Protein AF-A0A2D6YEH4-F1 (afdb_monomer_lite)

Sequence (108 aa):
MKLIRYLYIALISYSYSNPVPIEGEFRRAPTVNPNQSLANVQDFIHVIASFMVNLLFLSGIALLIGSLTQYIEHRKNPMNPPLSKVVTLFILGICLLGASFIPFPNAK

Radius of gyration: 30.27 Å; chains: 1; bounding box: 84×33×69 Å

Structure (mmCIF, N/CA/C/O backbone):
data_AF-A0A2D6YEH4-F1
#
_entry.id   AF-A0A2D6YEH4-F1
#
loop_
_atom_site.group_PDB
_atom_site.id
_atom_site.type_symbol
_atom_site.label_atom_id
_atom_site.label_alt_id
_atom_site.label_comp_id
_atom_site.label_asym_id
_atom_site.label_entity_id
_atom_site.label_seq_id
_atom_site.pdbx_PDB_ins_code
_atom_site.Cartn_x
_atom_site.Cartn_y
_atom_site.Cartn_z
_atom_site.occupancy
_atom_site.B_iso_or_equiv
_atom_site.auth_seq_id
_atom_site.auth_comp_id
_atom_site.auth_asym_id
_atom_site.auth_atom_id
_atom_site.pdbx_PDB_model_num
ATOM 1 N N . MET A 1 1 ? 59.572 6.036 -14.052 1.00 59.69 1 MET A N 1
ATOM 2 C CA . MET A 1 1 ? 58.822 5.575 -15.251 1.00 59.69 1 MET A CA 1
ATOM 3 C C . MET A 1 1 ? 57.296 5.739 -15.191 1.00 59.69 1 MET A C 1
ATOM 5 O O . MET A 1 1 ? 56.693 5.800 -16.250 1.00 59.69 1 MET A O 1
ATOM 9 N N . LYS A 1 2 ? 56.638 5.842 -14.022 1.00 61.47 2 LYS A N 1
ATOM 10 C CA . LYS A 1 2 ? 55.163 5.979 -13.951 1.00 61.47 2 LYS A CA 1
ATOM 11 C C . LYS A 1 2 ? 54.626 7.367 -14.360 1.00 61.47 2 LYS A C 1
ATOM 13 O O . LYS A 1 2 ? 53.510 7.455 -14.853 1.00 61.47 2 LYS A O 1
ATOM 18 N N . LEU A 1 3 ? 55.430 8.425 -14.215 1.00 66.00 3 LEU A N 1
ATOM 19 C CA . LEU A 1 3 ? 55.000 9.812 -14.445 1.00 66.00 3 LEU A CA 1
ATOM 20 C C . LEU A 1 3 ? 54.744 10.140 -15.929 1.00 66.00 3 LEU A C 1
ATOM 22 O O . LEU A 1 3 ? 53.716 10.716 -16.259 1.00 66.00 3 LEU A O 1
ATOM 26 N N . ILE A 1 4 ? 55.625 9.693 -16.834 1.00 74.62 4 ILE A N 1
ATOM 27 C CA . ILE A 1 4 ? 55.458 9.883 -18.289 1.00 74.62 4 ILE A CA 1
ATOM 28 C C . ILE A 1 4 ? 54.166 9.236 -18.800 1.00 74.62 4 ILE A C 1
ATOM 30 O O . ILE A 1 4 ? 53.478 9.799 -19.646 1.00 74.62 4 ILE A O 1
ATOM 34 N N . ARG A 1 5 ? 53.791 8.081 -18.239 1.00 64.38 5 ARG A N 1
ATOM 35 C CA . ARG A 1 5 ? 52.569 7.369 -18.624 1.00 64.38 5 ARG A CA 1
ATOM 36 C C . ARG A 1 5 ? 51.307 8.130 -18.206 1.00 64.38 5 ARG A C 1
ATOM 38 O O . ARG A 1 5 ? 50.355 8.165 -18.972 1.00 64.38 5 ARG A O 1
ATOM 45 N N . TYR A 1 6 ? 51.318 8.783 -17.044 1.00 74.50 6 TYR A N 1
ATOM 46 C CA . TYR A 1 6 ? 50.202 9.628 -16.607 1.00 74.50 6 TYR A CA 1
ATOM 47 C C . TYR A 1 6 ? 50.040 10.878 -17.474 1.00 74.50 6 TYR A C 1
ATOM 49 O O . TYR A 1 6 ? 48.919 11.236 -17.823 1.00 74.50 6 TYR A O 1
ATOM 57 N N . LEU A 1 7 ? 51.150 11.502 -17.873 1.00 75.25 7 LEU A N 1
ATOM 58 C CA . LEU A 1 7 ? 51.129 12.709 -18.703 1.00 75.25 7 LEU A CA 1
ATOM 59 C C . LEU A 1 7 ? 50.622 12.416 -20.125 1.00 75.25 7 LEU A C 1
ATOM 61 O O . LEU A 1 7 ? 49.838 13.186 -20.672 1.00 75.25 7 LEU A O 1
ATOM 65 N N . TYR A 1 8 ? 50.987 11.257 -20.680 1.00 76.00 8 TYR A N 1
ATOM 66 C CA . TYR A 1 8 ? 50.476 10.788 -21.969 1.00 76.00 8 TYR A CA 1
ATOM 67 C C . TYR A 1 8 ? 48.965 10.504 -21.932 1.00 76.00 8 TYR A C 1
ATOM 69 O O . TYR A 1 8 ? 48.234 10.922 -22.827 1.00 76.00 8 TYR A O 1
ATOM 77 N N . ILE A 1 9 ? 48.477 9.859 -20.865 1.00 73.12 9 ILE A N 1
ATOM 78 C CA . ILE A 1 9 ? 47.040 9.597 -20.682 1.00 73.12 9 ILE A CA 1
ATOM 79 C C . ILE A 1 9 ? 46.271 10.914 -20.510 1.00 73.12 9 ILE A C 1
ATOM 81 O O . ILE A 1 9 ? 45.212 11.078 -21.105 1.00 73.12 9 ILE A O 1
ATOM 85 N N . ALA A 1 10 ? 46.814 11.879 -19.763 1.00 73.12 10 ALA A N 1
ATOM 86 C CA . ALA A 1 10 ? 46.179 13.184 -19.584 1.00 73.12 10 ALA A CA 1
ATOM 87 C C . ALA A 1 10 ? 46.080 13.979 -20.900 1.00 73.12 10 ALA A C 1
ATOM 89 O O . ALA A 1 10 ? 45.048 14.593 -21.163 1.00 73.12 10 ALA A O 1
ATOM 90 N N . LEU A 1 11 ? 47.111 13.926 -21.753 1.00 69.19 11 LEU A N 1
ATOM 91 C CA . LEU A 1 11 ? 47.105 14.579 -23.068 1.00 69.19 11 LEU A CA 1
ATOM 92 C C . LEU A 1 11 ? 46.086 13.956 -24.029 1.00 69.19 11 LEU A C 1
ATOM 94 O O . LEU A 1 11 ? 45.371 14.687 -24.715 1.00 69.19 11 LEU A O 1
ATOM 98 N N . ILE A 1 12 ? 45.963 12.626 -24.039 1.00 66.81 12 ILE A N 1
ATOM 99 C CA . ILE A 1 12 ? 44.935 11.935 -24.832 1.00 66.81 12 ILE A CA 1
ATOM 100 C C . ILE A 1 12 ? 43.535 12.313 -24.339 1.00 66.81 12 ILE A C 1
ATOM 102 O O . ILE A 1 12 ? 42.671 12.647 -25.149 1.00 66.81 12 ILE A O 1
ATOM 106 N N . SER A 1 13 ? 43.323 12.338 -23.022 1.00 60.28 13 SER A N 1
ATOM 107 C CA . SER A 1 13 ? 42.039 12.735 -22.437 1.00 60.28 13 SER A CA 1
ATOM 108 C C . SER A 1 13 ? 41.676 14.192 -22.743 1.00 60.28 13 SER A C 1
ATOM 110 O O . SER A 1 13 ? 40.511 14.491 -22.991 1.00 60.28 13 SER A O 1
ATOM 112 N N . TYR A 1 14 ? 42.655 15.103 -22.777 1.00 65.31 14 TYR A N 1
ATOM 113 C CA . TYR A 1 14 ? 42.417 16.511 -23.112 1.00 65.31 14 TYR A CA 1
ATOM 114 C C . TYR A 1 14 ? 42.086 16.710 -24.598 1.00 65.31 14 TYR A C 1
ATOM 116 O O . TYR A 1 14 ? 41.170 17.464 -24.930 1.00 65.31 14 TYR A O 1
ATOM 124 N N . SER A 1 15 ? 42.776 15.988 -25.490 1.00 56.06 15 SER A N 1
ATOM 125 C CA . SER A 1 15 ? 42.492 16.020 -26.931 1.00 56.06 15 SER A CA 1
ATOM 126 C C . SER A 1 15 ? 41.140 15.387 -27.272 1.00 56.06 15 SER A C 1
ATOM 128 O O . SER A 1 15 ? 40.495 15.816 -28.223 1.00 56.06 15 SER A O 1
ATOM 130 N N . TYR A 1 16 ? 40.687 14.402 -26.491 1.00 58.41 16 TYR A N 1
ATOM 131 C CA . TYR A 1 16 ? 39.344 13.828 -26.616 1.00 58.41 16 TYR A CA 1
ATOM 132 C C . TYR A 1 16 ? 38.246 14.790 -26.130 1.00 58.41 16 TYR A C 1
ATOM 134 O O . TYR A 1 16 ? 37.109 14.721 -26.587 1.00 58.41 16 TYR A O 1
ATOM 142 N N . SER A 1 17 ? 38.581 15.717 -25.226 1.00 58.22 17 SER A N 1
ATOM 143 C CA . SER A 1 17 ? 37.622 16.671 -24.659 1.00 58.22 17 SER A CA 1
ATOM 144 C C . SER A 1 17 ? 37.298 17.859 -25.574 1.00 58.22 17 SER A C 1
ATOM 146 O O . SER A 1 17 ? 36.356 18.587 -25.271 1.00 58.22 17 SER A O 1
ATOM 148 N N . ASN A 1 18 ? 38.045 18.084 -26.662 1.00 48.97 18 ASN A N 1
ATOM 149 C CA . ASN A 1 18 ? 37.825 19.207 -27.581 1.00 48.97 18 ASN A CA 1
ATOM 150 C C . ASN A 1 18 ? 37.841 18.721 -29.039 1.00 48.97 18 ASN A C 1
ATOM 152 O O . ASN A 1 18 ? 38.886 18.784 -29.692 1.00 48.97 18 ASN A O 1
ATOM 156 N N . PRO A 1 19 ? 36.718 18.208 -29.571 1.00 59.16 19 PRO A N 1
ATOM 157 C CA . PRO A 1 19 ? 36.645 17.850 -30.981 1.00 59.16 19 PRO A CA 1
ATOM 158 C C . PRO A 1 19 ? 36.785 19.108 -31.849 1.00 59.16 19 PRO A C 1
ATOM 160 O O . PRO A 1 19 ? 36.121 20.117 -31.612 1.00 59.16 19 PRO A O 1
ATOM 163 N N . VAL A 1 20 ? 37.653 19.045 -32.863 1.00 62.44 20 VAL A N 1
ATOM 164 C CA . VAL A 1 20 ? 37.766 20.089 -33.891 1.00 62.44 20 VAL A CA 1
ATOM 165 C C . VAL A 1 20 ? 36.404 20.202 -34.587 1.00 62.44 20 VAL A C 1
ATOM 167 O O . VAL A 1 20 ? 35.888 19.178 -35.044 1.00 62.44 20 VAL A O 1
ATOM 170 N N . PRO A 1 21 ? 35.789 21.393 -34.662 1.00 53.38 21 PRO A N 1
ATOM 171 C CA . PRO A 1 21 ? 34.491 21.534 -35.298 1.00 53.38 21 PRO A CA 1
ATOM 172 C C . PRO A 1 21 ? 34.643 21.289 -36.802 1.00 53.38 21 PRO A C 1
ATOM 174 O O . PRO A 1 21 ? 35.324 22.035 -37.502 1.00 53.38 21 PRO A O 1
ATOM 177 N N . ILE A 1 22 ? 34.021 20.218 -37.295 1.00 58.91 22 ILE A N 1
ATOM 178 C CA . ILE A 1 22 ? 33.917 19.939 -38.726 1.00 58.91 22 ILE A CA 1
ATOM 179 C C . ILE A 1 22 ? 32.821 20.859 -39.273 1.00 58.91 22 ILE A C 1
ATOM 181 O O . ILE A 1 22 ? 31.628 20.595 -39.108 1.00 58.91 22 ILE A O 1
ATOM 185 N N . GLU A 1 23 ? 33.221 21.978 -39.880 1.00 56.53 23 GLU A N 1
ATOM 186 C CA . GLU A 1 23 ? 32.322 22.839 -40.652 1.00 56.53 23 GLU A CA 1
ATOM 187 C C . GLU A 1 23 ? 31.793 22.055 -41.858 1.00 56.53 23 GLU A C 1
ATOM 189 O O . GLU A 1 23 ? 32.443 21.956 -42.896 1.00 56.53 23 GLU A O 1
ATOM 194 N N . GLY A 1 24 ? 30.620 21.438 -41.714 1.00 59.00 24 GLY A N 1
ATOM 195 C CA . GLY A 1 24 ? 29.995 20.737 -42.835 1.00 59.00 24 GLY A CA 1
ATOM 196 C C . GLY A 1 24 ? 28.891 19.740 -42.516 1.00 59.00 24 GLY A C 1
ATOM 197 O O . GLY A 1 24 ? 28.339 19.165 -43.451 1.00 59.00 24 GLY A O 1
ATOM 198 N N . GLU A 1 25 ? 28.515 19.516 -41.256 1.00 50.06 25 GLU A N 1
ATOM 199 C CA . GLU A 1 25 ? 27.371 18.649 -40.969 1.00 50.06 25 GLU A CA 1
ATOM 200 C C . GLU A 1 25 ? 26.067 19.452 -41.025 1.00 50.06 25 GLU A C 1
ATOM 202 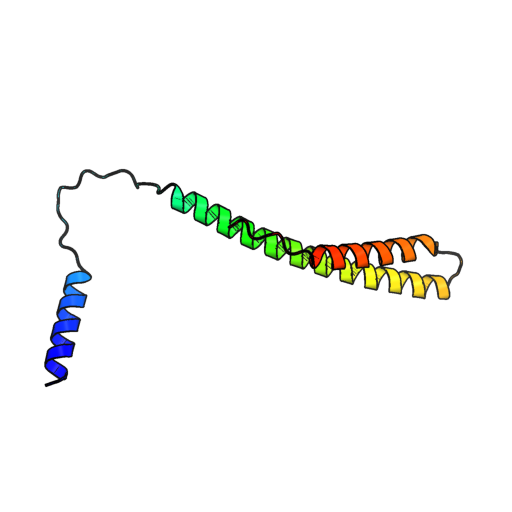O O . GLU A 1 25 ? 25.728 20.223 -40.126 1.00 50.06 25 GLU A O 1
ATOM 207 N N . PHE A 1 26 ? 25.350 19.275 -42.140 1.00 56.38 26 PHE A N 1
ATOM 208 C CA . PHE A 1 26 ? 23.928 19.572 -42.307 1.00 56.38 26 PHE A CA 1
ATOM 209 C C . PHE A 1 26 ? 23.233 19.377 -40.957 1.00 56.38 26 PHE A C 1
ATOM 211 O O . PHE A 1 26 ? 23.271 18.263 -40.435 1.00 56.38 26 PHE A O 1
ATOM 218 N N . ARG A 1 27 ? 22.671 20.444 -40.363 1.00 52.16 27 ARG A N 1
ATOM 219 C CA . ARG A 1 27 ? 21.975 20.390 -39.066 1.00 52.16 27 ARG A CA 1
ATOM 220 C C . ARG A 1 27 ? 20.906 19.299 -39.131 1.00 52.16 27 ARG A C 1
ATOM 222 O O . ARG A 1 27 ? 19.777 19.557 -39.545 1.00 52.16 27 ARG A O 1
ATOM 229 N N . ARG A 1 28 ? 21.258 18.072 -38.746 1.00 56.44 28 ARG A N 1
ATOM 230 C CA . ARG A 1 28 ? 20.294 17.005 -38.527 1.00 56.44 28 ARG A CA 1
ATOM 231 C C . ARG A 1 28 ? 19.412 17.527 -37.405 1.00 56.44 28 ARG A C 1
ATOM 233 O O . ARG A 1 28 ? 19.921 17.918 -36.353 1.00 56.44 28 ARG A O 1
ATOM 240 N N . ALA A 1 29 ? 18.109 17.613 -37.670 1.00 59.69 29 ALA A N 1
ATOM 241 C CA . ALA A 1 29 ? 17.119 17.862 -36.633 1.00 59.69 29 ALA A CA 1
ATOM 242 C C . ALA A 1 29 ? 17.465 16.981 -35.421 1.00 59.69 29 ALA A C 1
ATOM 244 O O . ALA A 1 29 ? 17.925 15.855 -35.646 1.00 59.69 29 ALA A O 1
ATOM 245 N N . PRO A 1 30 ? 17.307 17.469 -34.174 1.00 60.19 30 PRO A N 1
ATOM 246 C CA . PRO A 1 30 ? 17.601 16.663 -32.996 1.00 60.19 30 PRO A CA 1
ATOM 247 C C . PRO A 1 30 ? 16.908 15.319 -33.183 1.00 60.19 30 PRO A C 1
ATOM 249 O O . PRO A 1 30 ? 15.684 15.261 -33.297 1.00 60.19 30 PRO A O 1
ATOM 252 N N . THR A 1 31 ? 17.694 14.254 -33.338 1.00 59.59 31 THR A N 1
ATOM 253 C CA . THR A 1 31 ? 17.162 12.907 -33.498 1.00 59.59 31 THR A CA 1
ATOM 254 C C . THR A 1 31 ? 16.565 12.555 -32.149 1.00 59.59 31 THR A C 1
ATOM 256 O O . THR A 1 31 ? 17.274 12.098 -31.252 1.00 59.59 31 THR A O 1
ATOM 259 N N . VAL A 1 32 ? 15.286 12.887 -31.961 1.00 61.03 32 VAL A N 1
ATOM 260 C CA . VAL A 1 32 ? 14.514 12.525 -30.777 1.00 61.03 32 VAL A CA 1
ATOM 261 C C . VAL A 1 32 ? 14.489 11.009 -30.774 1.00 61.03 32 VAL A C 1
ATOM 263 O O . VAL A 1 32 ? 13.751 10.391 -31.537 1.00 61.03 32 VAL A O 1
ATOM 266 N N . ASN A 1 33 ? 15.375 10.408 -29.986 1.00 65.75 33 ASN A N 1
ATOM 267 C CA . ASN A 1 33 ? 15.457 8.966 -29.869 1.00 65.75 33 ASN A CA 1
ATOM 268 C C . ASN A 1 33 ? 14.158 8.513 -29.195 1.00 65.75 33 ASN A C 1
ATOM 270 O O . ASN A 1 33 ? 13.968 8.824 -28.017 1.00 65.75 33 ASN A O 1
ATOM 274 N N . PRO A 1 34 ? 13.258 7.789 -29.884 1.00 67.19 34 PRO A N 1
ATOM 275 C CA . PRO A 1 34 ? 11.974 7.393 -29.303 1.00 67.19 34 PRO A CA 1
ATOM 276 C C . PRO A 1 34 ? 12.175 6.592 -28.009 1.00 67.19 34 PRO A C 1
ATOM 278 O O . PRO A 1 34 ? 11.424 6.751 -27.052 1.00 67.19 34 PRO A O 1
ATOM 281 N N . ASN A 1 35 ? 13.282 5.855 -27.918 1.00 73.06 35 ASN A N 1
ATOM 282 C CA . ASN A 1 35 ? 13.701 5.104 -26.736 1.00 73.06 35 ASN A CA 1
ATOM 283 C C . ASN A 1 35 ? 13.873 5.980 -25.479 1.00 73.06 35 ASN A C 1
ATOM 285 O O . ASN A 1 35 ? 13.614 5.510 -24.378 1.00 73.06 35 ASN A O 1
ATOM 289 N N . GLN A 1 36 ? 14.264 7.254 -25.622 1.00 74.56 36 GLN A N 1
ATOM 290 C CA . GLN A 1 36 ? 14.380 8.183 -24.489 1.00 74.56 36 GLN A CA 1
ATOM 291 C C . GLN A 1 36 ? 13.007 8.582 -23.937 1.00 74.56 36 GLN A C 1
ATOM 293 O O . GLN A 1 36 ? 12.841 8.703 -22.727 1.00 74.56 36 GLN A O 1
ATOM 298 N N . SER A 1 37 ? 12.005 8.744 -24.806 1.00 76.69 37 SER A N 1
ATOM 299 C CA . SER A 1 37 ? 10.634 9.018 -24.362 1.00 76.69 37 SER A CA 1
ATOM 300 C C . SER A 1 37 ? 10.012 7.812 -23.653 1.00 76.69 37 SER A C 1
ATOM 302 O O . SER A 1 37 ? 9.354 7.988 -22.632 1.00 76.69 37 SER A O 1
ATOM 304 N N . LEU A 1 38 ? 10.299 6.591 -24.125 1.00 76.25 38 LEU A N 1
ATOM 305 C CA . LEU A 1 38 ? 9.878 5.358 -23.455 1.00 76.25 38 LEU A CA 1
ATOM 306 C C . LEU A 1 38 ? 10.541 5.212 -22.077 1.00 76.25 38 LEU A C 1
ATOM 308 O O . LEU A 1 38 ? 9.851 4.891 -21.113 1.00 76.25 38 LEU A O 1
ATOM 312 N N . ALA A 1 39 ? 11.840 5.506 -21.966 1.00 79.62 39 ALA A N 1
ATOM 313 C CA . ALA A 1 39 ? 12.559 5.468 -20.692 1.00 79.62 39 ALA A CA 1
ATOM 314 C C . ALA A 1 39 ? 11.986 6.469 -19.673 1.00 79.62 39 ALA A C 1
ATOM 316 O O . ALA A 1 39 ? 11.676 6.083 -18.551 1.00 79.62 39 ALA A O 1
ATOM 317 N N . ASN A 1 40 ? 11.730 7.717 -20.082 1.00 81.44 40 ASN A N 1
ATOM 318 C CA . ASN A 1 40 ? 11.131 8.725 -19.198 1.00 81.44 40 ASN A CA 1
ATOM 319 C C . ASN A 1 40 ? 9.722 8.337 -18.721 1.00 81.44 40 ASN A C 1
ATOM 321 O O . ASN A 1 40 ? 9.360 8.604 -17.576 1.00 81.44 40 ASN A O 1
ATOM 325 N N . VAL A 1 41 ? 8.916 7.716 -19.589 1.00 84.50 41 VAL A N 1
ATOM 326 C CA . VAL A 1 41 ? 7.585 7.219 -19.212 1.00 84.50 41 VAL A CA 1
ATOM 327 C C . VAL A 1 41 ? 7.705 6.063 -18.224 1.00 84.50 41 VAL A C 1
ATOM 329 O O . VAL A 1 41 ? 6.966 6.025 -17.243 1.00 84.50 41 VAL A O 1
ATOM 332 N N . GLN A 1 42 ? 8.650 5.150 -18.438 1.00 85.81 42 GLN A N 1
ATOM 333 C CA . GLN A 1 42 ? 8.872 4.027 -17.536 1.00 85.81 42 GLN A CA 1
ATOM 334 C C . GLN A 1 42 ? 9.365 4.484 -16.157 1.00 85.81 42 GLN A C 1
ATOM 336 O O . GLN A 1 42 ? 8.818 4.044 -15.144 1.00 85.81 42 GLN A O 1
ATOM 341 N N . ASP A 1 43 ? 10.305 5.427 -16.103 1.00 86.38 43 ASP A N 1
ATOM 342 C CA . ASP A 1 43 ? 10.778 6.024 -14.849 1.00 86.38 43 ASP A CA 1
ATOM 343 C C . ASP A 1 43 ? 9.638 6.730 -14.102 1.00 86.38 43 ASP A C 1
ATOM 345 O O . ASP A 1 43 ? 9.465 6.552 -12.893 1.00 86.38 43 ASP A O 1
ATOM 349 N N . PHE A 1 44 ? 8.792 7.471 -14.821 1.00 87.75 44 PHE A N 1
ATOM 350 C CA . PHE A 1 44 ? 7.620 8.121 -14.238 1.00 87.75 44 PHE A CA 1
ATOM 351 C C . PHE A 1 44 ? 6.608 7.112 -13.674 1.00 87.75 44 PHE A C 1
ATOM 353 O O . PHE A 1 44 ? 6.102 7.299 -12.564 1.00 87.75 44 PHE A O 1
ATOM 360 N N . ILE A 1 45 ? 6.352 6.012 -14.389 1.00 88.00 45 ILE A N 1
ATOM 361 C CA . ILE A 1 45 ? 5.487 4.921 -13.917 1.00 88.00 45 ILE A CA 1
ATOM 362 C C . ILE A 1 45 ? 6.064 4.289 -12.648 1.00 88.00 45 ILE A C 1
ATOM 364 O O . ILE A 1 45 ? 5.314 4.055 -11.701 1.00 88.00 45 ILE A O 1
ATOM 368 N N . HIS A 1 46 ? 7.377 4.057 -12.5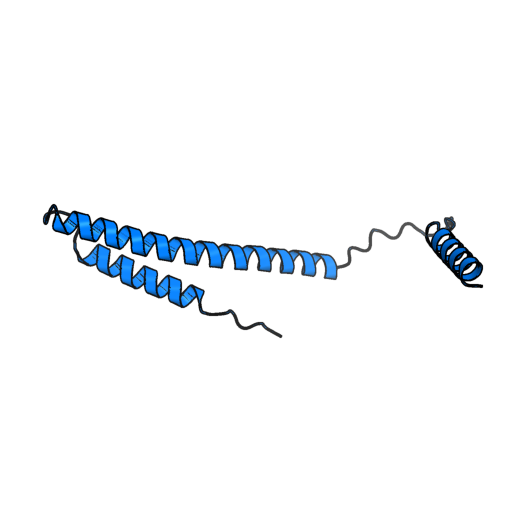79 1.00 85.25 46 HIS A N 1
ATOM 369 C CA . HIS A 1 46 ? 8.017 3.517 -11.378 1.00 85.25 46 HIS A CA 1
ATOM 370 C C . HIS A 1 46 ? 7.885 4.457 -10.173 1.00 85.25 46 HIS A C 1
ATOM 372 O O . HIS A 1 46 ? 7.579 4.004 -9.063 1.00 85.25 46 HIS A O 1
ATOM 378 N N . VAL A 1 47 ? 8.045 5.767 -10.382 1.00 88.69 47 VAL A N 1
ATOM 379 C CA . VAL A 1 47 ? 7.855 6.768 -9.323 1.00 88.69 47 VAL A CA 1
ATOM 380 C C . VAL A 1 47 ? 6.404 6.768 -8.837 1.00 88.69 47 VAL A C 1
ATOM 382 O O . VAL A 1 47 ? 6.175 6.668 -7.631 1.00 88.69 47 VAL A O 1
ATOM 385 N N . ILE A 1 48 ? 5.420 6.789 -9.741 1.00 86.81 48 ILE A N 1
ATOM 386 C CA . ILE A 1 48 ? 3.998 6.742 -9.359 1.00 86.81 48 ILE A CA 1
ATOM 387 C C . ILE A 1 48 ? 3.654 5.433 -8.652 1.00 86.81 48 ILE A C 1
ATOM 389 O O . ILE A 1 48 ? 2.956 5.460 -7.640 1.00 86.81 48 ILE A O 1
ATOM 393 N N . ALA A 1 49 ? 4.145 4.296 -9.145 1.00 84.12 49 ALA A N 1
ATOM 394 C CA . ALA A 1 49 ? 3.877 2.996 -8.544 1.00 84.12 49 ALA A CA 1
ATOM 395 C C . ALA A 1 49 ? 4.403 2.934 -7.103 1.00 84.12 49 ALA A C 1
ATOM 397 O O . ALA A 1 49 ? 3.668 2.544 -6.196 1.00 84.12 49 ALA A O 1
ATOM 398 N N . SER A 1 50 ? 5.637 3.393 -6.866 1.00 82.88 50 SER A N 1
ATOM 399 C CA . SER A 1 50 ? 6.203 3.445 -5.511 1.00 82.88 50 SER A CA 1
ATOM 400 C C . SER A 1 50 ? 5.435 4.408 -4.597 1.00 82.88 50 SER A C 1
ATOM 402 O O . SER A 1 50 ? 5.166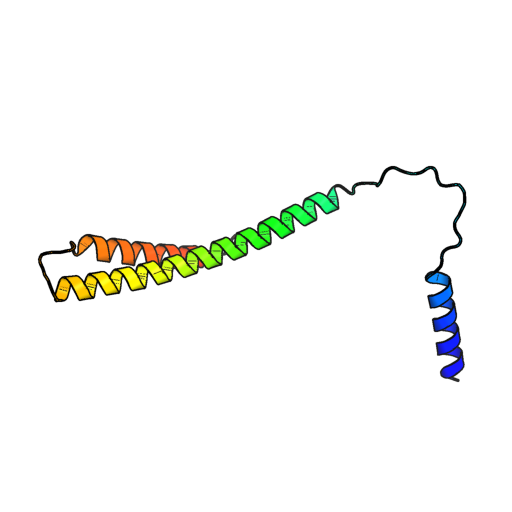 4.091 -3.437 1.00 82.88 50 SER A O 1
ATOM 404 N N . PHE A 1 51 ? 4.997 5.550 -5.129 1.00 88.50 51 PHE A N 1
ATOM 405 C CA . PHE A 1 51 ? 4.179 6.510 -4.396 1.00 88.50 51 PHE A CA 1
ATOM 406 C C . PHE A 1 51 ? 2.794 5.950 -4.037 1.00 88.50 51 PHE A C 1
ATOM 408 O O . PHE A 1 51 ? 2.359 6.089 -2.894 1.00 88.50 51 PHE A O 1
ATOM 415 N N . MET A 1 52 ? 2.121 5.265 -4.966 1.00 82.88 52 MET A N 1
ATOM 416 C CA . MET A 1 52 ? 0.822 4.633 -4.715 1.00 82.88 52 MET A CA 1
ATOM 417 C C . MET A 1 52 ? 0.908 3.545 -3.647 1.00 82.88 52 MET A C 1
ATOM 419 O O . MET A 1 52 ? 0.036 3.493 -2.782 1.00 82.88 52 MET A O 1
ATOM 423 N N . VAL A 1 53 ? 1.953 2.711 -3.667 1.00 83.00 53 VAL A N 1
ATOM 424 C CA . VAL A 1 53 ? 2.167 1.682 -2.635 1.00 83.00 53 VAL A CA 1
ATOM 425 C C . VAL A 1 53 ? 2.374 2.331 -1.264 1.00 83.00 53 VAL A C 1
ATOM 427 O O . VAL A 1 53 ? 1.744 1.922 -0.290 1.00 83.00 53 VAL A O 1
ATOM 430 N N . ASN A 1 54 ? 3.169 3.403 -1.187 1.00 84.44 54 ASN A N 1
ATOM 431 C CA . ASN A 1 54 ? 3.374 4.141 0.061 1.00 84.44 54 ASN A CA 1
ATOM 432 C C . ASN A 1 54 ? 2.079 4.788 0.583 1.00 84.44 54 ASN A C 1
ATOM 434 O O . ASN A 1 54 ? 1.810 4.731 1.784 1.00 84.44 54 ASN A O 1
ATOM 438 N N . LEU A 1 55 ? 1.251 5.368 -0.295 1.00 85.44 55 LEU A N 1
ATOM 439 C CA . LEU A 1 55 ? -0.058 5.912 0.084 1.00 85.44 55 LEU A CA 1
ATOM 440 C C . LEU A 1 55 ? -1.031 4.821 0.534 1.00 85.44 55 LEU A C 1
ATOM 442 O O . LEU A 1 55 ? -1.758 5.017 1.507 1.00 85.44 55 LEU A O 1
ATOM 446 N N . LEU A 1 56 ? -1.035 3.671 -0.142 1.00 84.38 56 LEU A N 1
ATOM 447 C CA . LEU A 1 56 ? -1.870 2.532 0.222 1.00 84.38 56 LEU A CA 1
ATOM 448 C C . LEU A 1 56 ? -1.495 2.020 1.616 1.00 84.38 56 LEU A C 1
ATOM 450 O O . LEU A 1 56 ? -2.370 1.876 2.470 1.00 84.38 56 LEU A O 1
ATOM 454 N N . PHE A 1 57 ? -0.197 1.856 1.876 1.00 82.69 57 PHE A N 1
ATOM 455 C CA . PHE A 1 57 ? 0.335 1.470 3.179 1.00 82.69 57 PHE A CA 1
ATOM 456 C C . PHE A 1 57 ? -0.031 2.481 4.276 1.00 82.69 57 PHE A C 1
ATOM 458 O O . PHE A 1 57 ? -0.570 2.105 5.321 1.00 82.69 57 PHE A O 1
ATOM 465 N N . LEU A 1 58 ? 0.186 3.774 4.014 1.00 87.06 58 LEU A N 1
ATOM 466 C CA . LEU A 1 58 ? -0.144 4.848 4.950 1.00 87.06 58 LEU A CA 1
ATOM 467 C C . LEU A 1 58 ? -1.650 4.898 5.249 1.00 87.06 58 LEU A C 1
ATOM 469 O O . LEU A 1 58 ? -2.046 5.036 6.407 1.00 87.06 58 LEU A O 1
ATOM 473 N N . SER A 1 59 ? -2.492 4.732 4.226 1.00 83.88 59 SER A N 1
ATOM 474 C CA . SER A 1 59 ? -3.949 4.695 4.379 1.00 83.88 59 SER A CA 1
ATOM 475 C C . SER A 1 59 ? -4.421 3.472 5.172 1.00 83.88 59 SER A C 1
ATOM 477 O O . SER A 1 59 ? -5.297 3.607 6.024 1.00 83.88 59 SER A O 1
ATOM 479 N N . GLY A 1 60 ? -3.801 2.301 4.979 1.00 82.31 60 GLY A N 1
ATOM 480 C CA . GLY A 1 60 ? -4.099 1.091 5.745 1.00 82.31 60 GLY A CA 1
ATOM 481 C C . GLY A 1 60 ? -3.845 1.280 7.241 1.00 82.31 60 GLY A C 1
ATOM 482 O O . GLY A 1 60 ? -4.715 0.978 8.058 1.00 82.31 60 GLY A O 1
ATOM 483 N N . ILE A 1 61 ? -2.702 1.871 7.610 1.00 85.06 61 ILE A N 1
ATOM 484 C CA . ILE A 1 61 ? -2.385 2.200 9.011 1.00 85.06 61 ILE A CA 1
ATOM 485 C C . ILE A 1 61 ? -3.355 3.250 9.564 1.00 85.06 61 ILE A C 1
ATOM 487 O O . ILE A 1 61 ? -3.858 3.095 10.678 1.00 85.06 61 ILE A O 1
ATOM 491 N N . ALA A 1 62 ? -3.657 4.299 8.795 1.00 84.94 62 ALA A N 1
ATOM 492 C CA . ALA A 1 62 ? -4.595 5.338 9.214 1.00 84.94 62 ALA A CA 1
ATOM 493 C C . ALA A 1 62 ? -5.999 4.771 9.492 1.00 84.94 62 ALA A C 1
ATOM 495 O O . ALA A 1 62 ? -6.631 5.157 10.476 1.00 84.94 62 ALA A O 1
ATOM 496 N N . LEU A 1 63 ? -6.467 3.814 8.683 1.00 83.38 63 LEU A N 1
ATOM 497 C CA . LEU A 1 63 ? -7.738 3.114 8.899 1.00 83.38 63 LEU A CA 1
ATOM 498 C C . LEU A 1 63 ? -7.710 2.225 10.149 1.00 83.38 63 LEU A C 1
ATOM 500 O O . LEU A 1 63 ? -8.688 2.210 10.899 1.00 83.38 63 LEU A O 1
ATOM 504 N N . LEU A 1 64 ? -6.595 1.536 10.422 1.00 83.81 64 LEU A N 1
AT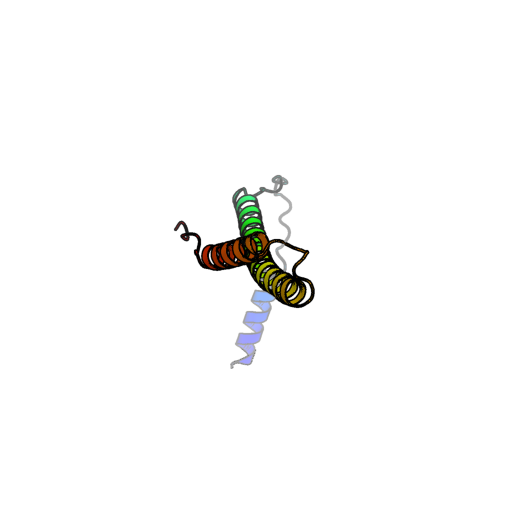OM 505 C CA . LEU A 1 64 ? -6.424 0.763 11.658 1.00 83.81 64 LEU A CA 1
ATOM 506 C C . LEU A 1 64 ? -6.497 1.666 12.894 1.00 83.81 64 LEU A C 1
ATOM 508 O O . LEU A 1 64 ? -7.254 1.374 13.823 1.00 83.81 64 LEU A O 1
ATOM 512 N N . ILE A 1 65 ? -5.783 2.794 12.884 1.00 85.06 65 ILE A N 1
ATOM 513 C CA . ILE A 1 65 ? -5.825 3.779 13.974 1.00 85.06 65 ILE A CA 1
ATOM 514 C C . ILE A 1 65 ? -7.237 4.363 14.110 1.00 85.06 65 ILE A C 1
ATOM 516 O O . ILE A 1 65 ? -7.772 4.400 15.216 1.00 85.06 65 ILE A O 1
ATOM 520 N N . GLY A 1 66 ? -7.881 4.740 13.002 1.00 82.12 66 GLY A N 1
ATOM 521 C CA . GLY A 1 66 ? -9.249 5.266 13.007 1.00 82.12 66 GLY A CA 1
ATOM 522 C C . GLY A 1 66 ? -10.275 4.276 13.568 1.00 82.12 66 GLY A C 1
ATOM 523 O O .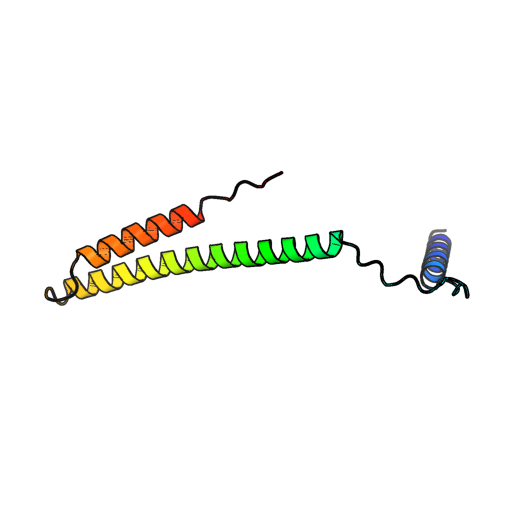 GLY A 1 66 ? -11.173 4.673 14.313 1.00 82.12 66 GLY A O 1
ATOM 524 N N . SER A 1 67 ? -10.113 2.980 13.282 1.00 78.94 67 SER A N 1
ATOM 525 C CA . SER A 1 67 ? -10.943 1.926 13.874 1.00 78.94 67 SER A CA 1
ATOM 526 C C . SER A 1 67 ? -10.730 1.823 15.391 1.00 78.94 67 SER A C 1
ATOM 528 O O . SER A 1 67 ? -11.696 1.753 16.152 1.00 78.94 67 SER A O 1
ATOM 530 N N . LEU A 1 68 ? -9.482 1.922 15.862 1.00 79.69 68 LEU A N 1
ATOM 531 C CA . LEU A 1 68 ? -9.171 1.894 17.290 1.00 79.69 68 LEU A CA 1
ATOM 532 C C . LEU A 1 68 ? -9.752 3.115 18.020 1.00 79.69 68 LEU A C 1
ATOM 534 O O . LEU A 1 68 ? -10.330 2.964 19.097 1.00 79.69 68 LEU A O 1
ATOM 538 N N . THR A 1 69 ? -9.664 4.308 17.426 1.00 79.25 69 THR A N 1
ATOM 539 C CA . THR A 1 69 ? -10.269 5.530 17.977 1.00 79.25 69 THR A CA 1
ATOM 540 C C . THR A 1 69 ? -11.784 5.380 18.130 1.00 79.25 69 THR A C 1
ATOM 542 O O . THR A 1 69 ? -12.306 5.618 19.220 1.00 79.25 69 THR A O 1
ATOM 545 N N . GLN A 1 70 ? -12.482 4.900 17.094 1.00 72.69 70 GLN A N 1
ATOM 546 C CA . GLN A 1 70 ? -13.930 4.660 17.166 1.00 72.69 70 GLN A CA 1
ATOM 547 C C . GLN A 1 70 ? -14.300 3.560 18.176 1.00 72.69 70 GLN A C 1
ATOM 549 O O . GLN A 1 70 ? -15.335 3.659 18.833 1.00 72.69 70 GLN A O 1
ATOM 554 N N . TYR A 1 71 ? -13.461 2.532 18.346 1.00 72.31 71 TYR A N 1
ATOM 555 C CA . TYR A 1 71 ? -13.663 1.495 19.365 1.00 72.31 71 TYR A CA 1
ATOM 556 C C . TYR A 1 71 ? -13.581 2.057 20.792 1.00 72.31 71 TYR A C 1
ATOM 558 O O . TYR A 1 71 ? -14.415 1.738 21.645 1.00 72.31 71 TYR A O 1
ATOM 566 N N . ILE A 1 72 ? -12.594 2.920 21.055 1.00 73.94 72 ILE A N 1
ATOM 567 C CA . ILE A 1 72 ? -12.422 3.576 22.359 1.00 73.94 72 ILE A CA 1
ATOM 568 C C . ILE A 1 72 ? -13.599 4.514 22.652 1.00 73.94 72 ILE A C 1
ATOM 570 O O . ILE A 1 72 ? -14.069 4.580 23.789 1.00 73.94 72 ILE A O 1
ATOM 574 N N . GLU A 1 73 ? -14.088 5.223 21.639 1.00 70.12 73 GLU A N 1
ATOM 575 C CA . GLU A 1 73 ? -15.221 6.140 21.767 1.00 70.12 73 GLU A CA 1
ATOM 576 C C . GLU A 1 73 ? -16.535 5.392 22.041 1.00 70.12 73 GLU A C 1
ATOM 578 O O . GLU A 1 73 ? -17.263 5.752 22.967 1.00 70.12 73 GLU A O 1
ATOM 583 N N . HIS A 1 74 ? -16.762 4.263 21.363 1.00 63.09 74 HIS A N 1
ATOM 584 C CA . HIS A 1 74 ? -17.920 3.393 21.595 1.00 63.09 74 HIS A CA 1
ATOM 585 C C . HIS A 1 74 ? -17.969 2.821 23.024 1.00 63.09 74 HIS A C 1
ATOM 587 O O . HIS A 1 74 ? -19.034 2.712 23.629 1.00 63.09 74 HIS A O 1
ATOM 593 N N . ARG A 1 75 ? -16.806 2.499 23.610 1.00 67.94 75 ARG A N 1
ATOM 594 C CA . ARG A 1 75 ? -16.692 2.078 25.022 1.00 67.94 75 ARG A CA 1
ATOM 595 C C . ARG A 1 75 ? -17.083 3.179 26.012 1.00 67.94 75 ARG A C 1
ATOM 597 O O . ARG A 1 75 ? -17.516 2.853 27.114 1.00 67.94 75 ARG A O 1
ATOM 604 N N . LYS A 1 76 ? -16.887 4.454 25.658 1.00 64.88 76 LYS A N 1
ATOM 605 C CA . LYS A 1 76 ? -17.182 5.611 26.521 1.00 64.88 76 LYS A CA 1
ATOM 606 C C . LYS A 1 76 ? -18.612 6.118 26.360 1.00 64.88 76 LYS A C 1
ATOM 608 O O . LYS A 1 76 ? -19.149 6.686 27.306 1.00 64.88 76 LYS A O 1
ATOM 613 N N . ASN A 1 77 ? -19.224 5.917 25.195 1.00 60.41 77 ASN A N 1
ATOM 614 C CA . ASN A 1 77 ? -20.594 6.328 24.933 1.00 60.41 77 ASN A CA 1
ATOM 615 C C . ASN A 1 77 ? -21.280 5.302 24.004 1.00 60.41 77 ASN A C 1
ATOM 617 O O . ASN A 1 77 ? -21.078 5.347 22.792 1.00 60.41 77 ASN A O 1
ATOM 621 N N . PRO A 1 78 ? -22.100 4.370 24.529 1.00 57.25 78 PRO A N 1
ATOM 622 C CA . PRO A 1 78 ? -22.661 3.269 23.735 1.00 57.25 78 PRO A CA 1
ATOM 623 C C . PRO A 1 78 ? -23.657 3.729 22.654 1.00 57.25 78 PRO A C 1
ATOM 625 O O . PRO A 1 78 ? -24.072 2.928 21.819 1.00 57.25 78 PRO A O 1
ATOM 628 N N . MET A 1 79 ? -24.038 5.013 22.649 1.00 63.84 79 MET A N 1
ATOM 629 C CA . MET A 1 79 ? -25.019 5.588 21.726 1.00 63.84 79 MET A CA 1
ATOM 630 C C . MET A 1 79 ? -24.423 6.055 20.384 1.00 63.84 79 MET A C 1
ATOM 632 O O . MET A 1 79 ? -25.180 6.446 19.499 1.00 63.84 79 MET A O 1
ATOM 636 N N . ASN A 1 80 ? -23.096 6.020 20.192 1.00 56.22 80 ASN A N 1
ATOM 637 C CA . ASN A 1 80 ? -22.469 6.301 18.891 1.00 56.22 80 ASN A CA 1
ATOM 638 C C . ASN A 1 80 ? -20.994 5.851 18.853 1.00 56.22 80 ASN A C 1
ATOM 640 O O . ASN A 1 80 ? -20.323 5.988 19.873 1.00 56.22 80 ASN A O 1
ATOM 644 N N . PRO A 1 81 ? -20.420 5.409 17.712 1.00 55.16 81 PRO A N 1
ATOM 645 C CA . PRO A 1 81 ? -21.011 4.933 16.454 1.00 55.16 81 PRO A CA 1
ATOM 646 C C . PRO A 1 81 ? -21.210 3.396 16.448 1.00 55.16 81 PRO A C 1
ATOM 648 O O . PRO A 1 81 ? -20.683 2.708 17.319 1.00 55.16 81 PRO A O 1
ATOM 651 N N . PRO A 1 82 ? -21.961 2.819 15.486 1.00 60.09 82 PRO A N 1
ATOM 652 C CA . PRO A 1 82 ? -22.229 1.380 15.440 1.00 60.09 82 PRO A CA 1
ATOM 653 C C . PRO A 1 82 ? -20.937 0.567 15.289 1.00 60.09 82 PRO A C 1
ATOM 655 O O . PRO A 1 82 ? -20.161 0.800 14.360 1.00 60.09 82 PRO A O 1
ATOM 658 N N . LEU A 1 83 ? -20.761 -0.438 16.155 1.00 59.22 83 LEU A N 1
ATOM 659 C CA . LEU A 1 83 ? -19.623 -1.372 16.184 1.00 59.22 83 LEU A CA 1
ATOM 660 C C . LEU A 1 83 ? -19.265 -1.927 14.787 1.00 59.22 83 LEU A C 1
ATOM 662 O O . LEU A 1 83 ? -18.098 -2.139 14.469 1.00 59.22 83 LEU A O 1
ATOM 666 N N . SER A 1 84 ? -20.269 -2.085 13.915 1.00 61.56 84 SER A N 1
ATOM 667 C CA . SER A 1 84 ? -20.110 -2.532 12.528 1.00 61.56 84 SER A CA 1
ATOM 668 C C . SER A 1 84 ? -19.183 -1.644 11.688 1.00 61.56 84 SER A C 1
ATOM 670 O O . SER A 1 84 ? -18.444 -2.188 10.874 1.00 61.56 84 SER A O 1
ATOM 672 N N . LYS A 1 85 ? -19.176 -0.311 11.869 1.00 64.38 85 LYS A N 1
ATOM 673 C CA . LYS A 1 85 ? -18.292 0.591 11.097 1.00 64.38 85 LYS A CA 1
ATOM 674 C C . LYS A 1 85 ? -16.823 0.356 11.431 1.00 64.38 85 LYS A C 1
ATOM 676 O O . LYS A 1 85 ? -15.989 0.293 10.529 1.00 64.38 85 LYS A O 1
ATOM 681 N N . VAL A 1 86 ? -16.535 0.164 12.716 1.00 67.06 86 VAL A N 1
ATOM 682 C CA . VAL A 1 86 ? -15.190 -0.108 13.230 1.00 67.06 86 VAL A CA 1
ATOM 683 C C . VAL A 1 86 ? -14.633 -1.391 12.630 1.00 67.06 86 VAL A C 1
ATOM 685 O O . VAL A 1 86 ? -13.530 -1.401 12.089 1.00 67.06 86 VAL A O 1
ATOM 688 N N . VAL A 1 87 ? -15.433 -2.459 12.674 1.00 70.94 87 VAL A N 1
ATOM 689 C CA . VAL A 1 87 ? -15.045 -3.778 12.167 1.00 70.94 87 VAL A CA 1
ATOM 690 C C . VAL A 1 87 ? -14.853 -3.745 10.650 1.00 70.94 87 VAL A C 1
ATOM 692 O O . VAL A 1 87 ? -13.859 -4.277 10.157 1.00 70.94 87 VAL A O 1
ATOM 695 N N . THR A 1 88 ? -15.727 -3.058 9.902 1.00 77.81 88 THR A N 1
ATOM 696 C CA . THR A 1 88 ? -15.537 -2.903 8.451 1.00 77.81 88 THR A CA 1
ATOM 697 C C . THR A 1 88 ? -14.280 -2.104 8.106 1.00 77.81 88 THR A C 1
ATOM 699 O O . THR A 1 88 ? -13.572 -2.500 7.187 1.00 77.81 88 THR A O 1
ATOM 702 N N . LEU A 1 89 ? -13.945 -1.039 8.852 1.00 71.75 89 LEU A N 1
ATOM 703 C CA . LEU A 1 89 ? -12.705 -0.277 8.643 1.00 71.75 89 LEU A CA 1
ATOM 704 C C . LEU A 1 89 ? -11.457 -1.115 8.938 1.00 71.75 89 LEU A C 1
ATOM 706 O O . LEU A 1 89 ? -10.468 -1.019 8.216 1.00 71.75 89 LEU A O 1
ATOM 710 N N . PHE A 1 90 ? -11.508 -1.931 9.990 1.00 75.94 90 PHE A N 1
ATOM 711 C CA . PHE A 1 90 ? -10.400 -2.789 10.396 1.00 75.94 90 PHE A CA 1
ATOM 712 C C . PHE A 1 90 ? -10.120 -3.883 9.358 1.00 75.94 90 PHE A C 1
ATOM 714 O O . PHE A 1 90 ? -8.983 -4.044 8.918 1.00 75.94 90 PHE A O 1
ATOM 721 N N . ILE A 1 91 ? -11.165 -4.587 8.909 1.00 82.81 91 ILE A N 1
ATOM 722 C CA . ILE A 1 91 ? -11.054 -5.623 7.870 1.00 82.81 91 ILE A CA 1
ATOM 723 C C . ILE A 1 91 ? -10.567 -5.005 6.556 1.00 82.81 91 ILE A C 1
ATOM 725 O O . ILE A 1 91 ? -9.654 -5.540 5.931 1.00 82.81 91 ILE A O 1
ATOM 729 N N . LEU A 1 92 ? -11.120 -3.850 6.165 1.00 80.56 92 LEU A N 1
ATOM 730 C CA . LEU A 1 92 ? -10.693 -3.134 4.965 1.00 80.56 92 LEU A CA 1
ATOM 731 C C . LEU A 1 92 ? -9.218 -2.706 5.066 1.00 80.56 92 LEU A C 1
ATOM 733 O O . LEU A 1 92 ? -8.462 -2.925 4.126 1.00 80.56 92 LEU A O 1
ATOM 737 N N . GLY A 1 93 ? -8.780 -2.175 6.212 1.00 77.44 93 GLY A N 1
ATOM 738 C CA . GLY A 1 93 ? -7.384 -1.798 6.457 1.00 77.44 93 GLY A CA 1
ATOM 739 C C . GLY A 1 93 ? -6.411 -2.978 6.363 1.00 77.44 93 GLY A C 1
ATOM 740 O O . GLY A 1 93 ? -5.362 -2.853 5.729 1.00 77.44 93 GLY A O 1
ATOM 741 N N . ILE A 1 94 ? -6.773 -4.144 6.912 1.00 80.62 94 ILE A N 1
ATOM 742 C CA . ILE A 1 94 ? -5.981 -5.381 6.780 1.00 80.62 94 ILE A CA 1
ATOM 743 C C . ILE A 1 94 ? -5.937 -5.852 5.325 1.00 80.62 94 ILE A C 1
ATOM 745 O O . ILE A 1 94 ? -4.864 -6.201 4.833 1.00 80.62 94 ILE A O 1
ATOM 749 N N . CYS A 1 95 ? -7.069 -5.835 4.616 1.00 81.62 95 CYS A N 1
ATOM 750 C CA . CYS A 1 95 ? -7.109 -6.178 3.196 1.00 81.62 95 CYS A CA 1
ATOM 751 C C . CYS A 1 95 ? -6.238 -5.237 2.352 1.00 81.62 95 CYS A C 1
ATOM 753 O O . CYS A 1 95 ? -5.529 -5.716 1.472 1.00 81.62 95 CYS A O 1
ATOM 755 N N . LEU A 1 96 ? -6.243 -3.928 2.627 1.00 76.94 96 LEU A N 1
ATOM 756 C CA . LEU A 1 96 ? -5.403 -2.947 1.928 1.00 76.94 96 LEU A CA 1
ATOM 757 C C . LEU A 1 96 ? -3.913 -3.154 2.217 1.00 76.94 96 LEU A C 1
ATOM 759 O O . LEU A 1 96 ? -3.100 -3.080 1.298 1.00 76.94 96 LEU A O 1
ATOM 763 N N . LEU A 1 97 ? -3.547 -3.457 3.466 1.00 79.06 97 LEU A N 1
ATOM 764 C CA . LEU A 1 97 ? -2.172 -3.817 3.814 1.00 79.06 97 LEU A CA 1
ATOM 765 C C . LEU A 1 97 ? -1.745 -5.101 3.101 1.00 79.06 97 LEU A C 1
ATOM 767 O O . LEU A 1 97 ? -0.691 -5.119 2.477 1.00 79.06 97 LEU A O 1
ATOM 771 N N . GLY A 1 98 ? -2.578 -6.144 3.117 1.00 77.06 98 GLY A N 1
ATOM 772 C CA . GLY A 1 98 ? -2.317 -7.386 2.387 1.00 77.06 98 GLY A CA 1
ATOM 773 C C . GLY A 1 98 ? -2.180 -7.170 0.877 1.00 77.06 98 GLY A C 1
ATOM 774 O O . GLY A 1 98 ? -1.269 -7.715 0.261 1.00 77.06 98 GLY A O 1
ATOM 775 N N . ALA A 1 99 ? -3.021 -6.313 0.292 1.00 73.31 99 ALA A N 1
ATOM 776 C CA . ALA A 1 99 ? -2.922 -5.921 -1.112 1.00 73.31 99 ALA A CA 1
ATOM 777 C C . ALA A 1 99 ? -1.636 -5.134 -1.410 1.00 73.31 99 ALA A C 1
ATOM 779 O O . ALA A 1 99 ? -1.046 -5.312 -2.471 1.00 73.31 99 ALA A O 1
ATOM 780 N N . SER A 1 100 ? -1.149 -4.328 -0.462 1.00 71.69 100 SER A N 1
ATOM 781 C CA . SER A 1 100 ? 0.148 -3.652 -0.577 1.00 71.69 100 SER A CA 1
ATOM 782 C C . SER A 1 100 ? 1.333 -4.623 -0.604 1.00 71.69 100 SER A C 1
ATOM 784 O O . SER A 1 100 ? 2.394 -4.260 -1.108 1.00 71.69 100 SER A O 1
ATOM 786 N N . PHE A 1 101 ? 1.175 -5.834 -0.065 1.00 69.00 101 PHE A N 1
ATOM 787 C CA . PHE A 1 101 ? 2.196 -6.884 -0.091 1.00 69.00 101 PHE A CA 1
ATOM 788 C C . PHE A 1 101 ? 2.102 -7.796 -1.317 1.00 69.00 101 PHE A C 1
ATOM 790 O O . PHE A 1 101 ? 2.889 -8.734 -1.406 1.00 69.00 101 PHE A O 1
ATOM 797 N N . ILE A 1 102 ? 1.185 -7.550 -2.260 1.00 73.50 102 ILE A N 1
ATOM 798 C CA . ILE A 1 102 ? 1.165 -8.255 -3.547 1.00 73.50 102 ILE A CA 1
ATOM 799 C C . ILE A 1 102 ? 2.167 -7.558 -4.478 1.00 73.50 102 ILE A C 1
ATOM 801 O O . ILE A 1 102 ? 1.877 -6.469 -4.978 1.00 73.50 102 ILE A O 1
ATOM 805 N N . PRO A 1 103 ? 3.361 -8.140 -4.716 1.00 60.22 103 PRO A N 1
ATOM 806 C CA . PRO A 1 103 ? 4.283 -7.590 -5.691 1.00 60.22 103 PRO A CA 1
ATOM 807 C C . PRO A 1 103 ? 3.685 -7.778 -7.084 1.00 60.22 103 PRO A C 1
ATOM 809 O O . PRO A 1 103 ? 3.292 -8.884 -7.465 1.00 60.22 103 PRO A O 1
ATOM 812 N N . PHE A 1 104 ? 3.633 -6.699 -7.861 1.00 57.94 104 PHE A N 1
ATOM 813 C CA . PHE A 1 104 ? 3.314 -6.805 -9.276 1.00 57.94 104 PHE A CA 1
ATOM 814 C C . PHE A 1 104 ? 4.369 -7.697 -9.947 1.00 57.94 104 PHE A C 1
ATOM 816 O O . PHE A 1 104 ? 5.566 -7.480 -9.730 1.00 57.94 104 PHE A O 1
ATOM 823 N N . PRO A 1 105 ? 3.964 -8.720 -10.721 1.00 56.12 105 PRO A N 1
ATOM 824 C CA . PRO A 1 105 ? 4.914 -9.545 -11.446 1.00 56.12 105 PRO A CA 1
ATOM 825 C C . PRO A 1 105 ? 5.748 -8.641 -12.356 1.00 56.12 105 PRO A C 1
ATOM 827 O O . PRO A 1 105 ? 5.205 -7.926 -13.197 1.00 56.12 105 PRO A O 1
ATOM 830 N N . ASN A 1 106 ? 7.070 -8.665 -12.162 1.00 48.53 106 ASN A N 1
ATOM 831 C CA . ASN A 1 106 ? 8.019 -8.046 -13.078 1.00 48.53 106 ASN A CA 1
ATOM 832 C C . ASN A 1 106 ? 7.842 -8.731 -14.438 1.00 48.53 106 ASN A C 1
ATOM 834 O O . ASN A 1 106 ? 8.301 -9.860 -14.625 1.00 48.53 106 ASN A O 1
ATOM 838 N N . ALA A 1 107 ? 7.122 -8.086 -15.356 1.00 44.22 107 ALA A N 1
ATOM 839 C CA . ALA A 1 107 ? 7.079 -8.500 -16.748 1.00 44.22 107 ALA A CA 1
ATOM 840 C C . ALA A 1 107 ? 8.510 -8.389 -17.287 1.00 44.22 107 ALA A C 1
ATOM 842 O O . ALA A 1 107 ? 9.077 -7.298 -17.346 1.00 44.22 107 ALA A O 1
ATOM 843 N N . LYS A 1 108 ? 9.111 -9.552 -17.528 1.00 38.69 108 LYS A N 1
ATOM 844 C CA . LYS A 1 108 ? 10.469 -9.715 -18.034 1.00 38.69 108 LYS A CA 1
ATOM 845 C C . LYS A 1 108 ? 10.530 -9.411 -19.524 1.00 38.69 108 LYS A C 1
ATOM 847 O O . LYS A 1 108 ? 9.542 -9.747 -20.215 1.00 38.69 108 LYS A O 1
#

pLDDT: mean 70.78, std 11.7, range [38.69, 88.69]

Foldseek 3Di:
DVPVVVV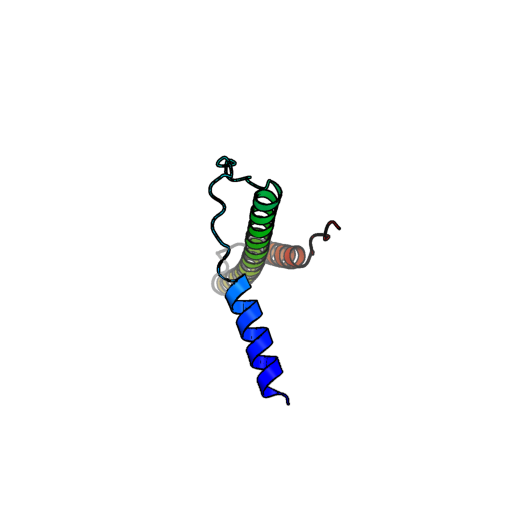VVVVVVVCVVDDDDDPPDDPDPPPPPVVVVVVVVVVVVVVVVVVVLVVLLVQLVVLLVVLVVQVVVCVVPVPDDDNVVSVVSNVVSVVSNVVSPDDDPPPD

Secondary structure (DSSP, 8-state):
-HHHHHHHHHHHHHHHTS----TT---------HHHHHHHHHHHHHHHHHHHHHHHHHHHHHHHHHHHHHHHHHHH-TTSS-HHHHHHHHHHHHHHHHHHT-PPP---